P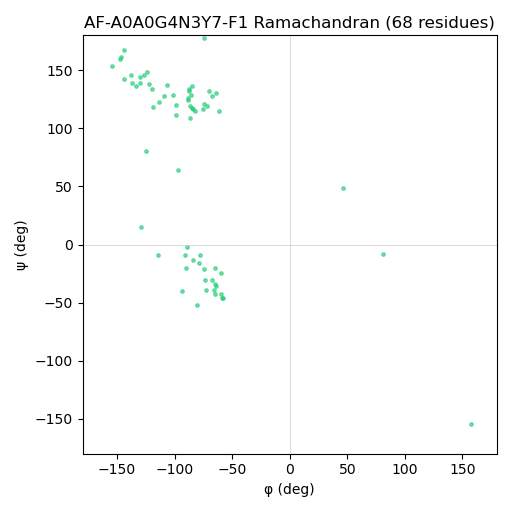rotein AF-A0A0G4N3Y7-F1 (afdb_monomer)

Structure (mmCIF, N/CA/C/O backbone):
data_AF-A0A0G4N3Y7-F1
#
_entry.id   AF-A0A0G4N3Y7-F1
#
loop_
_atom_site.group_PDB
_atom_site.id
_atom_site.type_symbol
_atom_site.label_atom_id
_atom_site.label_alt_id
_atom_site.label_comp_id
_atom_site.label_asym_id
_atom_site.label_entity_id
_atom_site.label_seq_id
_atom_site.pdbx_PDB_ins_code
_atom_site.Cartn_x
_atom_site.Cartn_y
_atom_site.Cartn_z
_atom_site.occupancy
_atom_site.B_iso_or_equiv
_atom_site.auth_seq_id
_atom_site.auth_comp_id
_atom_site.auth_asym_id
_atom_site.auth_atom_id
_atom_site.pdbx_PDB_model_num
ATOM 1 N N . MET A 1 1 ? -23.045 -1.121 2.126 1.00 45.72 1 MET A N 1
ATOM 2 C CA . MET A 1 1 ? -22.060 -0.997 1.028 1.00 45.72 1 MET A CA 1
ATOM 3 C C . MET A 1 1 ? -21.242 -2.274 1.011 1.00 45.72 1 MET A C 1
ATOM 5 O O . MET A 1 1 ? -20.846 -2.680 2.100 1.00 45.72 1 MET A O 1
ATOM 9 N N . PRO A 1 2 ? -21.026 -2.933 -0.137 1.00 51.75 2 PRO A N 1
ATOM 10 C CA . PRO A 1 2 ? -20.130 -4.080 -0.185 1.00 51.75 2 PRO A CA 1
ATOM 11 C C . PRO A 1 2 ? -18.736 -3.592 0.213 1.00 51.75 2 PRO A C 1
ATOM 13 O O . PRO A 1 2 ? -18.168 -2.710 -0.428 1.00 51.75 2 PRO A O 1
ATOM 16 N N . SER A 1 3 ? -18.242 -4.090 1.338 1.00 63.34 3 SER A N 1
ATOM 17 C CA . SER A 1 3 ? -16.883 -3.839 1.795 1.00 63.34 3 SER A CA 1
ATOM 18 C C . SER A 1 3 ? -15.953 -4.630 0.882 1.00 63.34 3 SER A C 1
ATOM 20 O O . SER A 1 3 ? -16.079 -5.846 0.811 1.00 63.34 3 SER A O 1
ATOM 22 N N . ILE A 1 4 ? -15.049 -3.951 0.170 1.00 76.56 4 ILE A N 1
ATOM 23 C CA . ILE A 1 4 ? -14.038 -4.598 -0.690 1.00 76.56 4 ILE A CA 1
ATOM 24 C C . ILE A 1 4 ? -13.124 -5.544 0.111 1.00 76.56 4 ILE A C 1
ATOM 26 O O . ILE A 1 4 ? -12.569 -6.477 -0.456 1.00 76.56 4 ILE A O 1
ATOM 30 N N . LEU A 1 5 ? -12.988 -5.302 1.416 1.00 82.50 5 LEU A N 1
ATOM 31 C CA . LEU A 1 5 ? -12.223 -6.119 2.357 1.00 82.50 5 LEU A CA 1
ATOM 32 C C . LEU A 1 5 ? -13.175 -6.904 3.259 1.00 82.50 5 LEU A C 1
ATOM 34 O O . LEU A 1 5 ? -14.154 -6.333 3.761 1.00 82.50 5 LEU A O 1
ATOM 38 N N . ASN A 1 6 ? -12.87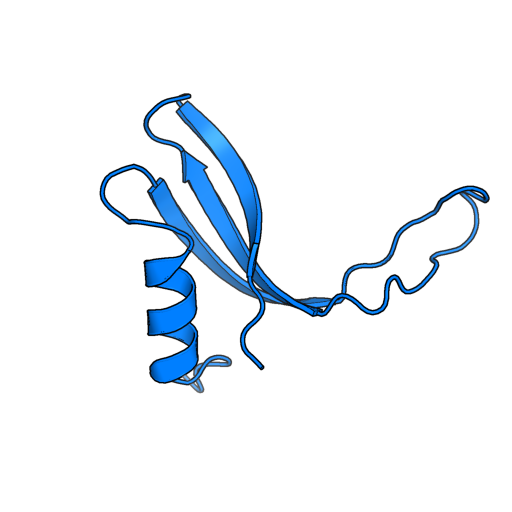6 -8.174 3.507 1.00 88.62 6 ASN A N 1
ATOM 39 C CA . ASN A 1 6 ? -13.569 -8.943 4.537 1.00 88.62 6 ASN A CA 1
ATOM 40 C C . ASN A 1 6 ? -13.088 -8.496 5.943 1.00 88.62 6 ASN A C 1
ATOM 42 O O . ASN A 1 6 ? -12.278 -7.571 6.077 1.00 88.62 6 ASN A O 1
ATOM 46 N N . ASP A 1 7 ? -13.645 -9.064 7.012 1.00 89.81 7 ASP A N 1
ATOM 47 C CA . ASP A 1 7 ? -13.266 -8.655 8.371 1.00 89.81 7 ASP A CA 1
ATOM 48 C C . ASP A 1 7 ? -11.877 -9.166 8.789 1.00 89.81 7 ASP A C 1
ATOM 50 O O . ASP A 1 7 ? -11.155 -8.433 9.472 1.00 89.81 7 ASP A O 1
ATOM 54 N N . ASP A 1 8 ? -11.452 -10.326 8.285 1.00 91.44 8 ASP A N 1
ATOM 55 C CA . ASP A 1 8 ? -10.109 -10.874 8.507 1.00 91.44 8 ASP A CA 1
ATOM 56 C C . ASP A 1 8 ? -9.033 -9.977 7.870 1.00 91.44 8 ASP A C 1
ATOM 58 O O . ASP A 1 8 ? -8.044 -9.627 8.518 1.00 91.44 8 ASP A O 1
ATOM 62 N N . ASP A 1 9 ?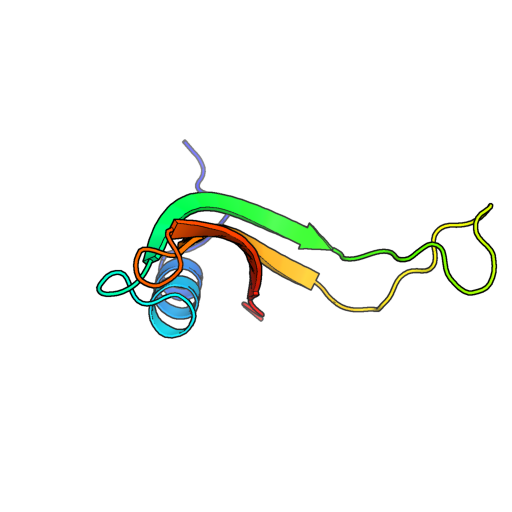 -9.264 -9.487 6.648 1.00 91.88 9 ASP A N 1
ATOM 63 C CA . ASP A 1 9 ? -8.381 -8.551 5.947 1.00 91.88 9 ASP A CA 1
ATOM 64 C C . ASP A 1 9 ? -8.225 -7.252 6.750 1.00 91.88 9 ASP A C 1
ATOM 66 O O . ASP A 1 9 ? -7.126 -6.704 6.890 1.00 91.88 9 ASP A O 1
ATOM 70 N N . LYS A 1 10 ? -9.330 -6.735 7.311 1.00 90.62 10 LYS A N 1
ATOM 71 C CA . LYS A 1 10 ? -9.303 -5.521 8.143 1.00 90.62 10 LYS A CA 1
ATOM 72 C C . LYS A 1 10 ? -8.497 -5.741 9.414 1.00 90.62 10 LYS A C 1
ATOM 74 O O . LYS A 1 10 ? -7.850 -4.801 9.881 1.00 90.62 10 LYS A O 1
ATOM 79 N N . ASP A 1 11 ? -8.554 -6.929 9.997 1.00 93.44 11 ASP A N 1
ATOM 80 C CA . ASP A 1 11 ? -7.783 -7.250 11.191 1.00 93.44 11 ASP A CA 1
ATOM 81 C C . ASP A 1 11 ? -6.298 -7.427 10.874 1.00 93.44 11 ASP A C 1
ATOM 83 O O . ASP A 1 11 ? -5.464 -6.878 11.598 1.00 93.44 11 ASP A O 1
ATOM 87 N N . THR A 1 12 ? -5.956 -8.044 9.743 1.00 94.88 12 THR A N 1
ATOM 88 C CA . THR A 1 12 ? -4.584 -8.078 9.212 1.00 94.88 12 THR A CA 1
ATOM 89 C C . THR A 1 12 ? -4.036 -6.666 8.988 1.00 94.88 12 THR A C 1
ATOM 91 O O . THR A 1 12 ? -2.951 -6.332 9.471 1.00 94.88 12 THR A O 1
ATOM 94 N N . VAL A 1 13 ? -4.821 -5.770 8.379 1.00 95.19 13 VAL A N 1
ATOM 95 C CA . VAL A 1 13 ? -4.446 -4.355 8.216 1.00 95.19 13 VAL A CA 1
ATOM 96 C C . VAL A 1 13 ? -4.189 -3.676 9.563 1.00 95.19 13 VAL A C 1
ATOM 98 O O . VAL A 1 13 ? -3.182 -2.985 9.716 1.00 95.19 13 VAL A O 1
ATOM 101 N N . LYS A 1 14 ? -5.053 -3.869 10.567 1.00 93.94 14 LYS A N 1
ATOM 102 C CA . LYS A 1 14 ? -4.872 -3.257 11.899 1.00 93.94 14 LYS A CA 1
ATOM 103 C C . LYS A 1 14 ? -3.669 -3.821 12.658 1.00 93.94 14 LYS A C 1
ATOM 105 O O . LYS A 1 14 ? -3.080 -3.089 13.451 1.00 93.94 14 LYS A O 1
ATOM 110 N N . ARG A 1 15 ? -3.306 -5.090 12.434 1.00 94.75 15 ARG A N 1
ATOM 111 C CA . ARG A 1 15 ? -2.093 -5.705 13.005 1.00 94.75 15 ARG A CA 1
ATOM 112 C C . ARG A 1 15 ? -0.827 -5.055 12.447 1.00 94.75 15 ARG A C 1
ATOM 114 O O . ARG A 1 15 ? 0.111 -4.820 13.202 1.00 94.75 15 ARG A O 1
ATOM 121 N N . HIS A 1 16 ? -0.820 -4.719 11.157 1.00 95.56 16 HIS A N 1
ATOM 122 C CA . HIS A 1 16 ? 0.333 -4.100 10.493 1.00 95.56 16 HIS A CA 1
ATOM 123 C C . HIS A 1 16 ? 0.346 -2.566 10.537 1.00 95.56 16 HIS A C 1
ATOM 125 O O . HIS A 1 16 ? 1.406 -1.953 10.404 1.00 95.56 16 HIS A O 1
ATOM 131 N N . VAL A 1 17 ? -0.802 -1.927 10.772 1.00 95.88 17 VAL A N 1
ATOM 132 C CA . VAL A 1 17 ? -0.932 -0.473 10.953 1.00 95.88 17 VAL A CA 1
ATOM 133 C C . VAL A 1 17 ? -1.619 -0.187 12.298 1.00 95.88 17 VAL A C 1
ATOM 135 O O . VAL A 1 17 ? -2.826 0.079 12.338 1.00 95.88 17 VAL A O 1
ATOM 138 N N . PRO A 1 18 ? -0.872 -0.240 13.422 1.00 93.94 18 PRO A N 1
ATOM 139 C CA . PRO A 1 18 ? -1.442 -0.096 14.758 1.00 93.94 18 PRO A CA 1
ATOM 140 C C . PRO A 1 18 ? -2.059 1.286 14.980 1.00 93.94 18 PRO A C 1
ATOM 142 O O . PRO A 1 18 ? -1.412 2.317 14.778 1.00 93.94 18 PRO A O 1
ATOM 145 N N . LYS A 1 19 ? -3.301 1.313 15.479 1.00 93.31 19 LYS A N 1
ATOM 146 C CA . LYS A 1 19 ? -4.053 2.557 15.733 1.00 93.31 19 LYS A CA 1
ATOM 147 C C . LYS A 1 19 ? -3.442 3.461 16.811 1.00 93.31 19 LYS A C 1
ATOM 149 O O . LYS A 1 19 ? -3.761 4.642 16.850 1.00 93.31 19 LYS A O 1
ATOM 154 N N . GLN A 1 20 ? -2.595 2.916 17.688 1.00 94.19 20 GLN A N 1
ATOM 155 C CA . GLN A 1 20 ? -1.933 3.692 18.747 1.00 94.19 20 GLN A CA 1
ATOM 156 C C . GLN A 1 20 ? -0.970 4.735 18.171 1.00 94.19 20 GLN A C 1
ATOM 158 O O . GLN A 1 20 ? -0.835 5.817 18.728 1.00 94.19 20 GLN A O 1
ATOM 163 N N . THR A 1 21 ? -0.322 4.413 17.049 1.00 95.88 21 THR A N 1
ATOM 164 C CA . THR A 1 21 ? 0.671 5.278 16.396 1.00 95.88 21 THR A CA 1
ATOM 165 C C . THR A 1 21 ? 0.216 5.775 15.028 1.00 95.88 21 THR A C 1
ATOM 167 O O . THR A 1 21 ? 0.855 6.648 14.459 1.00 95.88 21 THR A O 1
ATOM 170 N N . ASN A 1 22 ? -0.892 5.261 14.485 1.00 97.38 22 ASN A N 1
ATOM 171 C CA . ASN A 1 22 ? -1.380 5.625 13.157 1.00 97.38 22 ASN A CA 1
ATOM 172 C C . ASN A 1 22 ? -2.883 5.921 13.166 1.00 97.38 22 ASN A C 1
ATOM 174 O O . ASN A 1 22 ? -3.684 5.133 13.666 1.00 97.38 22 ASN A O 1
ATOM 178 N N . LYS A 1 23 ? -3.296 6.995 12.491 1.00 97.19 23 LYS A N 1
ATOM 179 C CA . LYS A 1 23 ? -4.698 7.220 12.121 1.00 97.19 23 LYS A CA 1
ATOM 180 C C . LYS A 1 23 ? -4.925 6.794 10.671 1.00 97.19 23 LYS A C 1
ATOM 182 O O . LYS A 1 23 ? -4.433 7.440 9.748 1.00 97.19 23 LYS A O 1
ATOM 187 N N . ILE A 1 24 ? -5.681 5.716 10.471 1.00 95.75 24 ILE A N 1
ATOM 188 C CA . ILE A 1 24 ? -6.082 5.236 9.140 1.00 95.75 24 ILE A CA 1
ATOM 189 C C . ILE A 1 24 ? -7.173 6.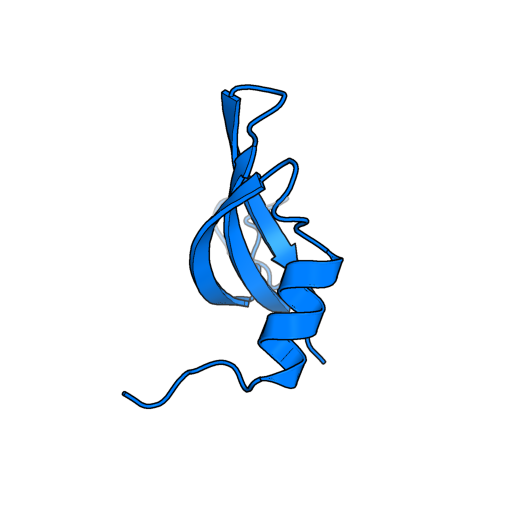161 8.591 1.00 95.75 24 ILE A C 1
ATOM 191 O O . ILE A 1 24 ? -8.221 6.307 9.216 1.00 95.75 24 ILE A O 1
ATOM 195 N N . GLN A 1 25 ? -6.921 6.773 7.435 1.00 96.06 25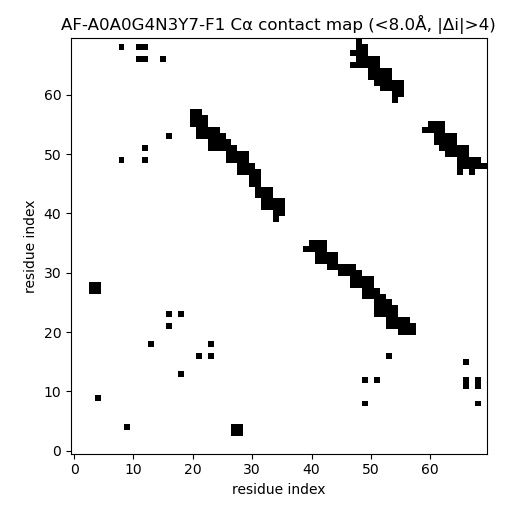 GLN A N 1
ATOM 196 C CA . GLN A 1 25 ? -7.881 7.647 6.752 1.00 96.06 25 GLN A CA 1
ATOM 197 C C . GLN A 1 25 ? -8.706 6.882 5.719 1.00 96.06 25 GLN A C 1
ATOM 199 O O . GLN A 1 25 ? -9.904 7.111 5.584 1.00 96.06 25 GLN A O 1
ATOM 204 N N . ALA A 1 26 ? -8.057 5.978 4.985 1.00 94.12 26 ALA A N 1
ATOM 205 C CA . ALA A 1 26 ? -8.681 5.188 3.936 1.00 94.12 26 ALA A CA 1
ATOM 206 C C . ALA A 1 26 ? -7.931 3.870 3.732 1.00 94.12 26 ALA A C 1
ATOM 208 O O . ALA A 1 26 ? -6.724 3.783 3.982 1.00 94.12 26 ALA A O 1
ATOM 209 N N . VAL A 1 27 ? -8.660 2.865 3.248 1.00 94.12 27 VAL A N 1
ATOM 210 C CA . VAL A 1 27 ? -8.113 1.576 2.821 1.00 94.12 27 VAL A CA 1
ATOM 211 C C . VAL A 1 27 ? -8.784 1.172 1.512 1.00 94.12 27 VAL A C 1
ATOM 213 O O . VAL A 1 27 ? -9.993 1.348 1.361 1.00 94.12 27 VAL A O 1
ATOM 216 N N . ALA A 1 28 ? -8.009 0.629 0.579 1.00 93.81 28 ALA A N 1
ATOM 217 C CA . ALA A 1 28 ? -8.500 0.058 -0.672 1.00 93.81 28 ALA A CA 1
ATOM 218 C C . ALA A 1 28 ? -7.669 -1.174 -1.059 1.00 93.81 28 ALA A C 1
ATOM 220 O O . ALA A 1 28 ? -6.594 -1.387 -0.509 1.00 93.81 28 ALA A O 1
ATOM 221 N N . VAL A 1 29 ? -8.137 -1.967 -2.023 1.00 93.38 29 VAL A N 1
ATOM 222 C CA . VAL A 1 29 ? -7.325 -3.026 -2.647 1.00 93.38 29 VAL A CA 1
ATOM 223 C C . VAL A 1 29 ? -6.550 -2.432 -3.822 1.00 93.38 29 VAL A C 1
ATOM 225 O O . VAL A 1 29 ? -7.117 -1.690 -4.624 1.00 93.38 29 VAL A O 1
ATOM 228 N N . ALA A 1 30 ? -5.259 -2.743 -3.924 1.00 94.44 30 ALA A N 1
ATOM 229 C CA . ALA A 1 30 ? -4.378 -2.222 -4.964 1.00 94.44 30 ALA A CA 1
ATOM 230 C C . ALA A 1 30 ? -3.303 -3.233 -5.393 1.00 94.44 30 ALA A C 1
ATOM 232 O O . ALA A 1 30 ? -2.968 -4.172 -4.672 1.00 94.44 30 ALA A O 1
ATOM 233 N N . ARG A 1 31 ? -2.723 -2.989 -6.573 1.00 95.69 31 ARG A N 1
ATOM 234 C CA . ARG A 1 31 ? -1.517 -3.652 -7.085 1.00 95.69 31 ARG A CA 1
ATOM 235 C C . ARG A 1 31 ? -0.461 -2.595 -7.389 1.00 95.69 31 ARG A C 1
ATOM 237 O O . ARG A 1 31 ? -0.791 -1.547 -7.943 1.00 95.69 31 ARG A O 1
ATOM 244 N N . LEU A 1 32 ? 0.791 -2.866 -7.032 1.00 96.44 32 LEU A N 1
ATOM 245 C CA . LEU A 1 32 ? 1.901 -1.946 -7.242 1.00 96.44 32 LEU A CA 1
ATOM 246 C C . LEU A 1 32 ? 2.520 -2.142 -8.631 1.00 96.44 32 LEU A C 1
ATOM 248 O O . LEU A 1 32 ? 2.861 -3.250 -9.044 1.00 96.44 32 LEU A O 1
ATOM 252 N N . TYR A 1 33 ? 2.719 -1.029 -9.324 1.00 97.12 33 TYR A N 1
ATOM 253 C CA . TYR A 1 33 ? 3.487 -0.954 -10.559 1.00 97.12 33 TYR A CA 1
ATOM 254 C C . TYR A 1 33 ? 4.600 0.078 -10.375 1.00 97.12 33 TYR A C 1
ATOM 256 O O . TYR A 1 33 ? 4.418 1.059 -9.654 1.00 97.12 33 TYR A O 1
ATOM 264 N N . VAL A 1 34 ? 5.745 -0.122 -11.029 1.00 97.19 34 VAL A N 1
ATOM 265 C CA . VAL A 1 34 ? 6.874 0.823 -10.992 1.00 97.19 34 VAL A CA 1
ATOM 266 C C . VAL A 1 34 ? 7.364 1.131 -12.400 1.00 97.19 34 VAL A C 1
ATOM 268 O O . VAL A 1 34 ? 7.475 0.235 -13.234 1.00 97.19 34 VAL A O 1
ATOM 271 N N . ALA A 1 35 ? 7.689 2.394 -12.662 1.00 97.44 35 ALA A N 1
ATOM 272 C CA . ALA A 1 35 ? 8.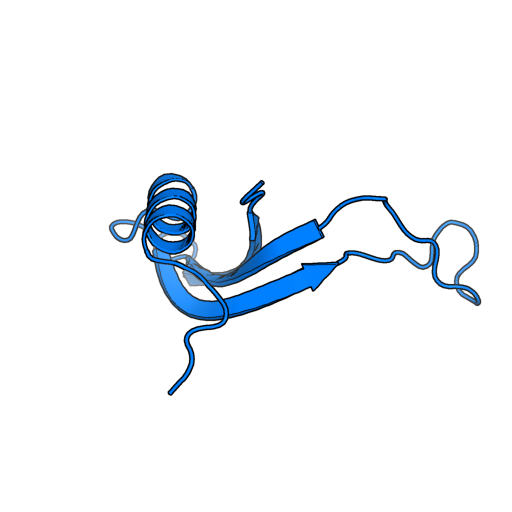296 2.838 -13.916 1.00 97.44 35 ALA A CA 1
ATOM 273 C C . ALA A 1 35 ? 9.824 2.944 -13.761 1.00 97.44 35 ALA A C 1
ATOM 275 O O . ALA A 1 35 ? 10.406 4.029 -13.758 1.00 97.44 35 ALA A O 1
ATOM 276 N N . TYR A 1 36 ? 10.460 1.795 -13.519 1.00 94.19 36 TYR A N 1
ATOM 277 C CA . TYR A 1 36 ? 11.907 1.661 -13.350 1.00 94.19 36 TYR A CA 1
ATOM 278 C C . TYR A 1 36 ? 12.394 0.333 -13.960 1.00 94.19 36 TYR A C 1
ATOM 280 O O . TYR A 1 36 ? 11.681 -0.668 -13.836 1.00 94.19 36 TYR A O 1
ATOM 288 N N . PRO A 1 37 ? 13.581 0.288 -14.604 1.00 94.69 37 PRO A N 1
ATOM 289 C CA . PRO A 1 37 ? 14.479 1.417 -14.906 1.00 94.69 37 PRO A CA 1
ATOM 290 C C . PRO A 1 37 ? 13.983 2.323 -16.046 1.00 94.69 37 PRO A C 1
ATOM 292 O O . PRO A 1 37 ? 14.367 3.488 -16.119 1.00 94.69 37 PRO A O 1
ATOM 295 N N . ASP A 1 38 ? 13.103 1.814 -16.904 1.00 95.12 38 ASP A N 1
ATOM 296 C CA . ASP A 1 38 ? 12.476 2.580 -17.980 1.00 95.12 38 ASP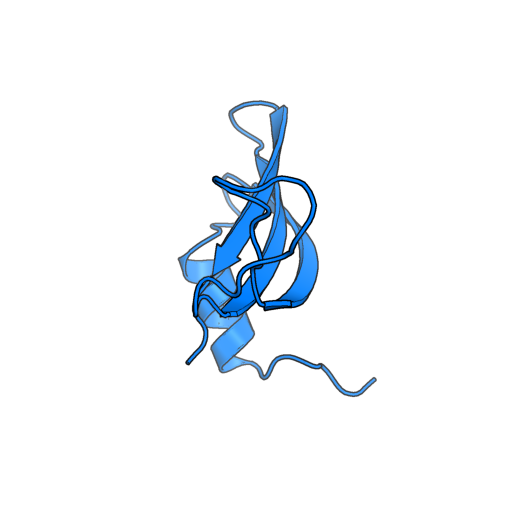 A CA 1
ATOM 297 C C . ASP A 1 38 ? 11.255 3.352 -17.455 1.00 95.12 38 ASP A C 1
ATOM 299 O O . ASP A 1 38 ? 10.275 2.757 -17.006 1.00 95.12 38 ASP A O 1
ATOM 303 N N . ARG A 1 39 ? 11.323 4.688 -17.519 1.00 95.44 39 ARG A N 1
ATOM 304 C CA . ARG A 1 39 ? 10.277 5.600 -17.023 1.00 95.44 39 ARG A CA 1
ATOM 305 C C . ARG A 1 39 ? 9.074 5.724 -17.962 1.00 95.44 39 ARG A C 1
ATOM 307 O O . ARG A 1 39 ? 8.087 6.349 -17.588 1.00 95.44 39 ARG A O 1
ATOM 314 N N . THR A 1 40 ? 9.152 5.171 -19.172 1.00 97.00 40 THR A N 1
ATOM 315 C CA . THR A 1 40 ? 8.081 5.257 -20.180 1.00 97.00 40 THR A CA 1
ATOM 316 C C . THR A 1 40 ? 7.090 4.096 -20.107 1.00 97.00 40 THR A C 1
ATOM 318 O O . THR A 1 40 ? 6.033 4.144 -20.736 1.00 97.00 40 THR A O 1
ATOM 321 N N . ARG A 1 41 ? 7.393 3.069 -19.304 1.00 96.38 41 ARG A N 1
ATOM 322 C CA . ARG A 1 41 ? 6.561 1.875 -19.129 1.00 96.38 41 ARG A CA 1
ATOM 323 C C . ARG A 1 41 ? 6.335 1.561 -17.658 1.00 96.38 41 ARG A C 1
ATOM 325 O O . ARG A 1 41 ? 7.236 1.687 -16.839 1.00 96.38 41 ARG A O 1
ATOM 332 N N . TRP A 1 42 ? 5.144 1.068 -17.338 1.00 97.38 42 TRP A N 1
ATOM 333 C CA . TRP A 1 42 ? 4.848 0.511 -16.022 1.00 97.38 42 TRP A CA 1
ATOM 334 C C . TRP A 1 42 ? 5.193 -0.974 -15.996 1.00 97.38 42 TRP A C 1
ATOM 336 O O . TRP A 1 42 ? 4.691 -1.754 -16.804 1.00 97.38 42 TRP A O 1
ATOM 346 N N . ASN A 1 43 ? 6.031 -1.371 -15.046 1.00 96.75 43 ASN A N 1
ATOM 347 C CA . ASN A 1 43 ? 6.353 -2.763 -14.780 1.00 96.75 43 ASN A CA 1
ATOM 348 C C . ASN A 1 43 ? 5.554 -3.233 -13.566 1.00 96.75 43 ASN A C 1
ATOM 350 O O . ASN A 1 43 ? 5.550 -2.581 -12.520 1.00 96.75 43 ASN A O 1
ATOM 354 N N . ASN A 1 44 ? 4.860 -4.359 -13.711 1.00 95.81 44 ASN A N 1
ATOM 355 C CA . ASN A 1 44 ? 4.192 -5.008 -12.590 1.00 95.81 44 ASN A CA 1
ATOM 356 C C . ASN A 1 44 ? 5.254 -5.549 -11.625 1.00 95.81 44 ASN A C 1
ATOM 358 O O . ASN A 1 44 ? 6.157 -6.265 -12.056 1.00 95.81 44 ASN A O 1
ATOM 362 N N . THR A 1 45 ? 5.148 -5.218 -10.338 1.00 96.12 45 THR A N 1
ATOM 363 C CA . THR A 1 45 ? 6.088 -5.717 -9.321 1.00 96.12 45 THR A CA 1
ATOM 364 C C . THR A 1 45 ? 5.719 -7.098 -8.789 1.00 96.12 45 THR A C 1
ATOM 366 O O . THR A 1 45 ? 6.520 -7.713 -8.096 1.00 96.12 45 THR A O 1
ATOM 369 N N . GLY A 1 46 ? 4.499 -7.570 -9.063 1.00 95.62 46 GLY A N 1
ATOM 370 C CA . GLY A 1 46 ? 3.912 -8.752 -8.435 1.00 95.62 46 GLY A CA 1
ATOM 371 C C . GLY A 1 46 ? 3.311 -8.484 -7.051 1.00 95.62 46 GLY A C 1
ATOM 372 O O . GLY A 1 46 ? 2.617 -9.347 -6.526 1.00 95.62 46 GLY A O 1
ATOM 373 N N . LEU A 1 47 ? 3.516 -7.292 -6.476 1.00 96.31 47 LEU A N 1
ATOM 374 C CA . LEU A 1 47 ? 3.004 -6.941 -5.151 1.00 96.31 47 LEU A CA 1
ATOM 375 C C . LEU A 1 47 ? 1.567 -6.418 -5.245 1.00 96.31 47 LEU A C 1
ATOM 377 O O . LEU A 1 47 ? 1.270 -5.495 -6.009 1.00 96.31 47 LEU A O 1
ATOM 381 N N . GLN A 1 48 ? 0.675 -6.981 -4.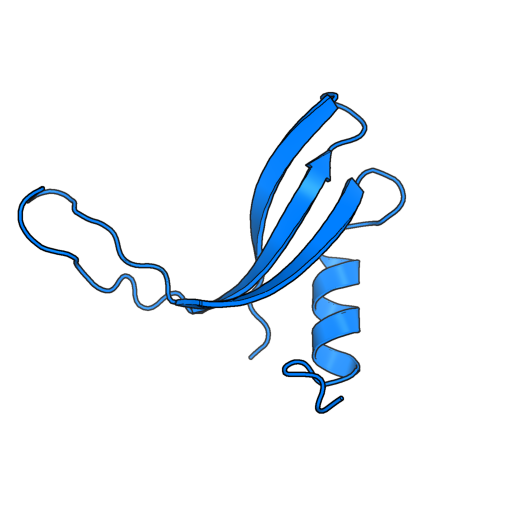437 1.00 95.19 48 GLN A N 1
ATOM 382 C CA . GLN A 1 48 ? -0.729 -6.588 -4.336 1.00 95.19 48 GLN A CA 1
ATOM 383 C C . GLN A 1 48 ? -1.239 -6.790 -2.910 1.00 95.19 48 GLN A C 1
ATOM 385 O O . GLN A 1 48 ? -0.648 -7.549 -2.154 1.00 95.19 48 GLN A O 1
ATOM 390 N N . GLY A 1 49 ? -2.323 -6.108 -2.548 1.00 95.12 49 GLY A N 1
ATOM 391 C CA . GLY A 1 49 ? -2.927 -6.228 -1.224 1.00 95.12 49 GLY A CA 1
ATOM 392 C C . GLY A 1 49 ? -3.767 -5.010 -0.857 1.00 95.12 49 GLY A C 1
ATOM 393 O O . GLY A 1 49 ? -4.263 -4.292 -1.730 1.00 95.12 49 GLY A O 1
ATOM 394 N N . ALA A 1 50 ? -3.912 -4.759 0.440 1.00 96.19 50 ALA A N 1
ATOM 395 C CA . ALA A 1 50 ? -4.595 -3.585 0.960 1.00 96.19 50 ALA A CA 1
ATOM 396 C C . ALA A 1 50 ? -3.635 -2.387 1.026 1.00 96.19 50 ALA A C 1
ATOM 398 O O . ALA A 1 50 ? -2.649 -2.402 1.761 1.00 96.19 50 ALA A O 1
ATOM 399 N N . ILE A 1 51 ? -3.926 -1.320 0.282 1.00 96.81 51 ILE A N 1
ATOM 400 C CA . ILE A 1 51 ? -3.219 -0.045 0.404 1.00 96.81 51 ILE A CA 1
ATOM 401 C C . ILE A 1 51 ? -3.893 0.814 1.472 1.00 96.81 51 ILE A C 1
ATOM 403 O O . ILE A 1 51 ? -5.101 1.058 1.431 1.00 96.81 51 ILE A O 1
ATOM 407 N N . VAL A 1 52 ? -3.103 1.273 2.438 1.00 96.88 52 VAL A N 1
ATOM 408 C CA . VAL A 1 52 ? -3.561 2.059 3.584 1.00 96.88 52 VAL A CA 1
ATOM 409 C C . VAL A 1 52 ? -2.995 3.466 3.484 1.00 96.88 52 VAL A C 1
ATOM 411 O O . VAL A 1 52 ? -1.777 3.644 3.467 1.00 96.88 52 VAL A O 1
ATOM 414 N N . LEU A 1 53 ? -3.876 4.468 3.478 1.00 97.31 53 LEU A N 1
ATOM 415 C CA . LEU A 1 53 ? -3.494 5.853 3.738 1.00 97.31 53 LEU A CA 1
ATOM 416 C C . LEU A 1 53 ? -3.530 6.087 5.250 1.00 97.31 53 LEU A C 1
ATOM 418 O O . LEU A 1 53 ? -4.607 6.139 5.854 1.00 97.31 53 LEU A O 1
ATOM 422 N N . SER A 1 54 ? -2.357 6.231 5.860 1.00 97.56 54 SER A N 1
ATOM 423 C CA . SER A 1 54 ? -2.211 6.441 7.303 1.00 97.56 54 SER A CA 1
ATOM 424 C C . SER A 1 54 ? -1.524 7.765 7.607 1.00 97.56 54 SER A C 1
ATOM 426 O O . SER A 1 54 ? -0.477 8.053 7.032 1.00 97.56 54 SER A O 1
ATOM 428 N N . ASN A 1 55 ? -2.072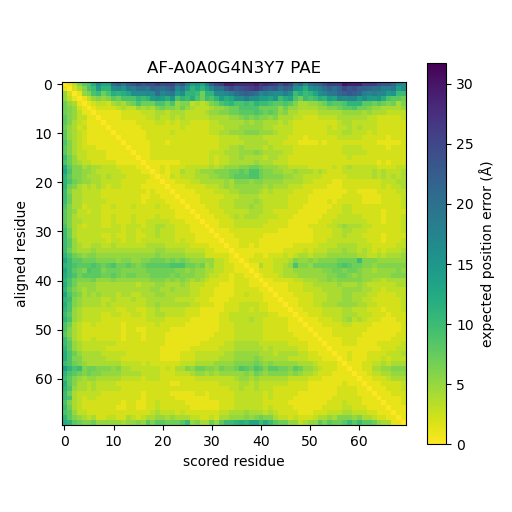 8.528 8.551 1.00 97.75 55 ASN A N 1
ATOM 429 C CA . ASN A 1 55 ? -1.324 9.571 9.244 1.00 97.75 55 ASN A CA 1
ATOM 430 C C . ASN A 1 55 ? -0.519 8.917 10.372 1.00 97.75 55 ASN A C 1
ATOM 432 O O . ASN A 1 55 ? -1.118 8.372 11.302 1.00 97.75 55 ASN A O 1
ATOM 436 N N . ASP A 1 56 ? 0.804 8.949 10.276 1.00 96.38 56 ASP A N 1
ATOM 437 C CA . ASP A 1 56 ? 1.689 8.565 11.369 1.00 96.38 56 ASP A CA 1
ATOM 438 C C . ASP A 1 56 ? 1.699 9.675 12.424 1.00 96.38 56 ASP A C 1
ATOM 440 O O . ASP A 1 56 ? 2.121 10.799 12.160 1.00 96.38 56 ASP A O 1
ATOM 444 N N . LEU A 1 57 ? 1.222 9.347 13.622 1.00 96.12 57 LEU A N 1
ATOM 445 C CA . LEU A 1 57 ? 1.072 10.283 14.734 1.00 96.12 57 LEU A CA 1
ATOM 446 C C . LEU A 1 57 ? 2.399 10.561 15.446 1.00 96.12 57 LEU A C 1
ATOM 448 O O . LEU A 1 57 ? 2.484 11.535 16.188 1.00 96.12 57 LEU A O 1
ATOM 452 N N . VAL A 1 58 ? 3.422 9.728 15.225 1.00 95.31 58 VAL A N 1
ATOM 453 C CA . VAL A 1 58 ? 4.758 9.930 15.799 1.00 95.31 58 VAL A CA 1
ATOM 454 C C . VAL A 1 58 ? 5.526 10.963 14.977 1.00 95.31 58 VAL A C 1
ATOM 456 O O . VAL A 1 58 ? 6.012 11.948 15.527 1.00 95.31 58 VAL A O 1
ATOM 459 N N . GLY A 1 59 ? 5.604 10.766 13.657 1.00 93.56 59 GLY A N 1
ATOM 460 C CA . GLY A 1 59 ? 6.283 11.683 12.736 1.00 93.56 59 GLY A CA 1
ATOM 461 C C . GLY A 1 59 ? 5.408 12.805 12.170 1.00 93.56 59 GLY A C 1
ATOM 462 O O . GLY A 1 59 ? 5.901 13.609 11.381 1.00 93.56 59 GLY A O 1
ATOM 463 N N . ASN A 1 60 ? 4.114 12.841 12.510 1.00 94.69 60 ASN A N 1
ATOM 464 C CA . ASN A 1 60 ? 3.106 13.752 11.950 1.00 94.69 60 ASN A CA 1
ATOM 465 C C . ASN A 1 60 ? 3.172 13.845 10.412 1.00 94.69 60 ASN A C 1
ATOM 467 O O . ASN A 1 60 ? 3.240 14.928 9.831 1.00 94.69 60 ASN A O 1
ATOM 471 N N . THR A 1 61 ? 3.225 12.686 9.756 1.00 97.50 61 THR A N 1
ATOM 472 C CA . THR A 1 61 ? 3.450 12.564 8.309 1.00 97.50 61 THR A CA 1
ATOM 473 C C . THR A 1 61 ? 2.524 11.509 7.715 1.00 97.50 61 THR A C 1
ATOM 475 O O . THR A 1 61 ? 2.211 10.498 8.345 1.00 97.50 61 THR A O 1
ATOM 478 N N . TYR A 1 62 ? 2.085 11.720 6.475 1.00 97.50 62 TYR A N 1
ATOM 479 C CA . TYR A 1 62 ? 1.266 10.747 5.759 1.00 97.50 62 TYR A CA 1
ATOM 480 C C . TYR A 1 62 ? 2.112 9.691 5.054 1.00 97.50 62 TYR A C 1
ATOM 482 O O . TYR A 1 62 ? 3.078 10.007 4.364 1.00 97.50 62 TYR A O 1
ATOM 490 N N . TRP A 1 63 ? 1.678 8.440 5.175 1.00 97.00 63 TRP A N 1
ATOM 491 C CA . TRP A 1 63 ? 2.277 7.287 4.515 1.00 97.00 63 TRP A CA 1
ATOM 492 C C . TRP A 1 63 ? 1.233 6.501 3.732 1.00 97.00 63 TRP A C 1
ATOM 494 O O . TRP A 1 63 ? 0.088 6.349 4.170 1.00 97.00 63 TRP A O 1
ATOM 504 N N . LEU A 1 64 ? 1.674 5.947 2.603 1.00 97.06 64 LEU A N 1
ATOM 505 C CA . LEU A 1 64 ? 1.001 4.853 1.917 1.00 97.06 64 LEU A CA 1
ATOM 506 C C . LEU A 1 64 ? 1.699 3.547 2.297 1.00 97.06 64 LEU A C 1
ATOM 508 O O . LEU A 1 64 ? 2.896 3.395 2.060 1.00 97.06 64 LEU A O 1
ATOM 512 N N . LYS A 1 65 ? 0.956 2.619 2.901 1.00 96.44 65 LYS A N 1
ATOM 513 C CA . LYS A 1 65 ? 1.469 1.313 3.338 1.00 96.44 65 LYS A CA 1
ATOM 514 C C . LYS A 1 65 ? 0.715 0.211 2.606 1.00 96.44 65 LYS A C 1
ATOM 516 O O . LYS A 1 65 ? -0.504 0.128 2.740 1.00 96.44 65 LYS A O 1
ATOM 521 N N . LEU A 1 66 ? 1.421 -0.599 1.817 1.00 97.06 66 LEU A N 1
ATOM 522 C CA . LEU A 1 66 ? 0.850 -1.786 1.182 1.00 97.06 66 LEU A CA 1
ATOM 523 C C . LEU A 1 66 ? 0.958 -2.956 2.163 1.00 97.06 66 LEU A C 1
ATOM 525 O O . LEU A 1 66 ? 2.060 -3.307 2.578 1.00 97.06 66 LEU A O 1
ATOM 529 N N . VAL A 1 67 ? -0.183 -3.516 2.547 1.00 96.44 67 VAL A N 1
ATOM 530 C CA . VAL A 1 67 ? -0.295 -4.664 3.447 1.00 96.44 67 VAL A CA 1
ATOM 531 C C . VAL A 1 67 ? -0.749 -5.863 2.632 1.00 96.44 67 VAL A C 1
ATOM 533 O O . VAL A 1 67 ? -1.750 -5.779 1.921 1.00 96.44 67 VAL A O 1
ATOM 536 N N . ASP A 1 68 ? -0.017 -6.966 2.735 1.00 94.50 68 ASP A N 1
ATOM 537 C CA . ASP A 1 68 ? -0.452 -8.232 2.160 1.00 94.50 68 ASP A CA 1
ATOM 538 C C . ASP A 1 68 ? -1.654 -8.779 2.948 1.00 94.50 68 ASP A C 1
ATOM 540 O O . ASP A 1 68 ? -1.656 -8.759 4.180 1.00 94.50 68 ASP A O 1
ATOM 544 N N . VAL A 1 69 ? -2.695 -9.192 2.228 1.00 90.75 69 VAL A N 1
ATOM 545 C CA . VAL A 1 69 ? -3.965 -9.698 2.782 1.00 90.75 69 VAL A CA 1
ATOM 546 C C . VAL A 1 69 ? -4.365 -11.040 2.155 1.00 90.75 69 VAL A C 1
ATOM 548 O O . VAL A 1 69 ? -5.525 -11.427 2.246 1.00 90.75 69 VAL A O 1
ATOM 551 N N . SER A 1 70 ? -3.432 -11.720 1.474 1.00 82.94 70 SER A N 1
ATOM 552 C CA . SER A 1 70 ? -3.635 -13.091 0.980 1.00 82.94 70 SER A CA 1
ATOM 553 C C . SER A 1 70 ? -3.617 -14.139 2.086 1.00 82.94 70 SER A C 1
ATOM 555 O O . SER A 1 70 ? -2.861 -13.933 3.063 1.00 82.94 70 SER A O 1
#

pLDDT: mean 92.86, std 9.16, range [45.72, 97.75]

Foldseek 3Di:
DPDQDDVQLVVQVCVVAPPVFKDWPDKDWDFDWDCPPPVVDTHGPVAIGIWTFIQGNVVRDTDTDGGHRD

InterPro domains:
  IPR000697 WH1/EVH1 domain [PF00568] (18-69)
  IPR000697 WH1/EVH1 domain [PS50229] (17-70)
  IPR011993 PH-like domain superfamily [G3DSA:2.30.29.30] (1-70)

Solvent-accessible surface area (backbone atoms only — not comparable to full-atom values): 4291 Å² total; per-residue (Å²): 128,91,65,95,58,58,72,66,43,52,49,51,47,43,72,78,52,44,67,92,50,26,50,76,77,48,76,46,81,48,70,50,65,41,51,65,93,53,72,89,47,79,37,77,70,85,48,56,27,39,35,32,40,28,39,31,66,80,79,72,42,79,45,81,45,81,38,75,61,128

Sequence (70 aa):
MPSILNDDDKDTVKRHVPKQTNKIQAVAVARLYVAYPDRTRWNNTGLQGAIVLSNDLVGNTYWLKLVDVS

Organism: Verticillium longisporum (NCBI:txid100787)

Secondary structure (DSSP, 8-state):
---SS-HHHHHHHHHHS-TTTEEEEEEEEEEEEE--S-TTSPEEEEEEEEEEEEEETTTTEEEEEEE---

Nearest PDB structures (foldseek):
  8esd-assembly1_T  TM=3.767E-01  e=8.658E-01  Homo sapiens
  8s9i-assembly1_A  TM=5.075E-01  e=3.426E+00  Tequatrovirus
  8f2u-assembly1_J  TM=3.958E-01  e=3.040E+00  Homo sapiens
  8f2r-assembly1_D  TM=3.343E-01  e=7.913E+00  Homo sapiens

Radius of gyration: 13.81 Å; Cα contacts (8 Å, |Δi|>4): 116; chains: 1; bounding box: 36×27×39 Å

Mean predicted aligned error: 3.88 Å